Protein AF-A0A094JVG3-F1 (afdb_monomer)

Secondary structure (DSSP, 8-state):
-HHHHHHHHHHHHHHHHHHHHHHHS-HHHHHHHHHHHHHHHHHTT-HHHHHHHHTHHHHTSHHHHHHHHHHHHHHS--HHHHHHHHHHHHHHHHHHHHH-------

pLDDT: mean 82.27, std 8.75, range [42.31, 92.81]

Mean predicted aligned error: 7.74 Å

Foldseek 3Di:
DVLVVLLCCLLVVVVVVLVVVVVPDPNVVSLVVLLVQLLVCLVVPVVVVVCVSNPVSVCVDSSVLSNLVNVCVVVVPCPVNVCVVPVVVVVVVVCCVVVVDDDPPD

Sequence (106 aa):
METYVYVFVIGGTLALIGQLLLRKWSFIRMMTIFVFIGIALESVGVYHSIQSFAHAGIEATLVHVGASCIQAVKTGDFTNVIFFISFPLFVAWMTAIVCRPRGRIE

Solvent-accessible surface area (backbone atoms only — not comparable to full-atom values): 5758 Å² total; per-residue (Å²): 112,70,62,60,54,46,16,49,50,53,25,49,48,53,50,49,53,51,55,57,47,49,76,79,40,59,66,69,60,51,52,51,53,38,23,51,49,14,33,51,37,40,72,74,56,53,38,62,60,53,38,70,66,24,42,71,23,44,63,75,35,59,34,34,60,20,24,45,48,51,50,17,70,74,72,70,54,52,65,69,54,50,47,69,54,51,52,57,51,51,52,49,52,52,47,44,68,74,65,57,71,78,84,78,88,125

Structure (mmCIF, N/CA/C/O backbone):
data_AF-A0A094JVG3-F1
#
_entry.id   AF-A0A094JVG3-F1
#
loop_
_atom_site.group_PDB
_atom_site.id
_atom_site.type_symbol
_atom_site.label_atom_id
_atom_site.label_alt_id
_atom_site.label_comp_id
_atom_site.label_asym_id
_atom_site.label_entity_id
_atom_site.label_seq_id
_atom_site.pdbx_PDB_ins_code
_atom_site.Cartn_x
_atom_site.Cartn_y
_atom_site.Cartn_z
_atom_site.occupancy
_atom_site.B_iso_or_equiv
_atom_site.auth_seq_id
_atom_site.auth_comp_id
_atom_site.auth_asym_id
_atom_site.auth_atom_id
_atom_site.pdbx_PDB_model_num
ATOM 1 N N . MET A 1 1 ? -20.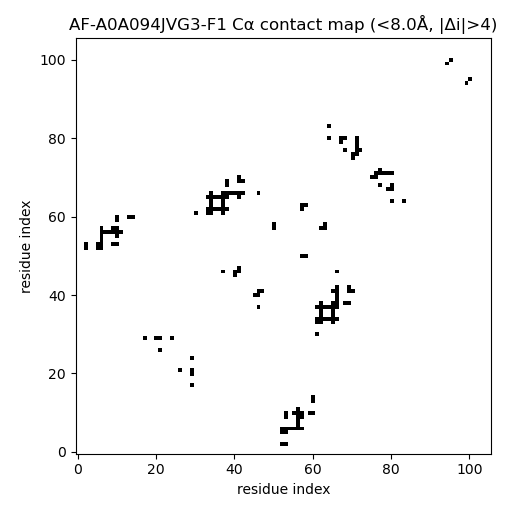269 -17.462 -5.251 1.00 52.00 1 MET A N 1
ATOM 2 C CA . MET A 1 1 ? -19.851 -17.016 -6.601 1.00 52.00 1 MET A CA 1
ATOM 3 C C . MET A 1 1 ? -19.919 -15.498 -6.710 1.00 52.00 1 MET A C 1
ATOM 5 O O . MET A 1 1 ? -18.936 -14.918 -7.144 1.00 52.00 1 MET A O 1
ATOM 9 N N . GLU A 1 2 ? -20.981 -14.863 -6.202 1.00 62.69 2 GLU A N 1
ATOM 10 C CA . GLU A 1 2 ? -21.139 -13.397 -6.087 1.00 62.69 2 GLU A CA 1
ATOM 11 C C . GLU A 1 2 ? -19.873 -12.651 -5.620 1.00 62.69 2 GLU A C 1
ATOM 13 O O . GLU A 1 2 ? -19.415 -11.719 -6.276 1.00 62.69 2 GLU A O 1
ATOM 18 N N . THR A 1 3 ? -19.242 -13.102 -4.530 1.00 70.50 3 THR A N 1
ATOM 19 C CA . THR A 1 3 ? -18.064 -12.440 -3.947 1.00 70.50 3 THR A CA 1
ATOM 20 C C . THR A 1 3 ? -16.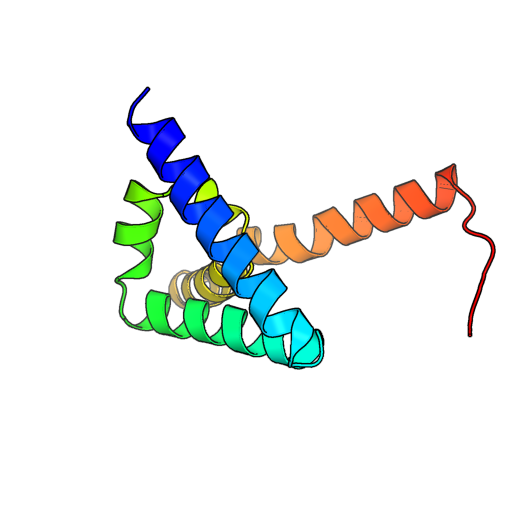882 -12.389 -4.916 1.00 70.50 3 THR A C 1
ATOM 22 O O . THR A 1 3 ? -16.237 -11.358 -5.033 1.00 70.50 3 THR A O 1
ATOM 25 N N . TYR A 1 4 ? -16.627 -13.455 -5.682 1.00 76.31 4 TYR A N 1
ATOM 26 C CA . TYR A 1 4 ? -15.530 -13.484 -6.659 1.00 76.31 4 TYR A CA 1
ATOM 27 C C . TYR A 1 4 ? -15.739 -12.494 -7.804 1.00 76.31 4 TYR A C 1
ATOM 29 O O . TYR A 1 4 ? -14.779 -11.880 -8.267 1.00 76.31 4 TYR A O 1
ATOM 37 N N . VAL A 1 5 ? -16.988 -12.316 -8.241 1.00 80.69 5 VAL A N 1
ATOM 38 C CA . VAL A 1 5 ? -17.328 -11.348 -9.289 1.00 80.69 5 VAL A CA 1
ATOM 39 C C . VAL A 1 5 ? -17.076 -9.930 -8.784 1.00 80.69 5 VAL A C 1
ATOM 41 O O . VAL A 1 5 ? -16.433 -9.148 -9.478 1.00 80.69 5 VAL A O 1
ATOM 44 N N . TYR A 1 6 ? -17.483 -9.616 -7.552 1.00 77.56 6 TYR A N 1
ATOM 45 C CA . TYR A 1 6 ? -17.200 -8.316 -6.937 1.00 77.56 6 TYR A CA 1
ATOM 46 C C . TYR A 1 6 ? -15.701 -8.054 -6.765 1.00 77.56 6 TYR A C 1
ATOM 48 O O . TYR A 1 6 ? -15.227 -6.979 -7.133 1.00 77.56 6 TYR A O 1
ATOM 56 N N . VAL A 1 7 ? -14.942 -9.040 -6.281 1.00 82.81 7 VAL A N 1
ATOM 57 C CA . VAL A 1 7 ? -13.478 -8.953 -6.158 1.00 82.81 7 VAL A CA 1
ATOM 58 C C . VAL A 1 7 ? -12.832 -8.649 -7.515 1.00 82.81 7 VAL A C 1
ATOM 60 O O . VAL A 1 7 ? -12.009 -7.736 -7.624 1.00 82.81 7 VAL A O 1
ATOM 63 N N . PHE A 1 8 ? -13.239 -9.369 -8.564 1.00 83.19 8 PHE A N 1
ATOM 64 C CA . PHE A 1 8 ? -12.716 -9.183 -9.917 1.00 83.19 8 PHE A CA 1
ATOM 65 C C . PHE A 1 8 ? -13.094 -7.820 -10.508 1.00 83.19 8 PHE A C 1
ATOM 67 O O . PHE A 1 8 ? -12.243 -7.142 -11.079 1.00 83.19 8 PHE A O 1
ATOM 74 N N . V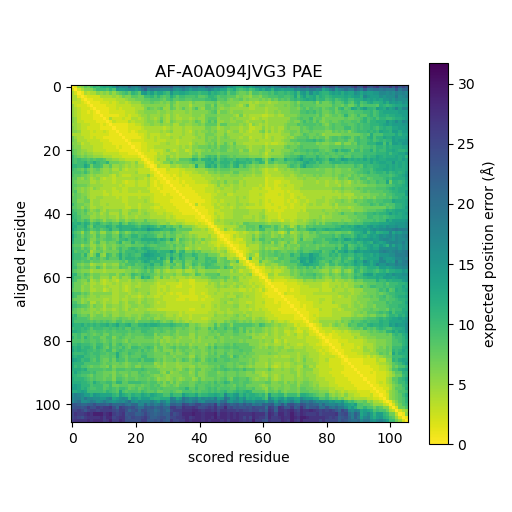AL A 1 9 ? -14.348 -7.389 -10.350 1.00 85.62 9 VAL A N 1
ATOM 75 C CA . VAL A 1 9 ? -14.833 -6.112 -10.890 1.00 85.62 9 VAL A CA 1
ATOM 76 C C . VAL A 1 9 ? -14.175 -4.933 -10.183 1.00 85.62 9 VAL A C 1
ATOM 78 O O . VAL A 1 9 ? -13.734 -4.005 -10.857 1.00 85.62 9 VAL A O 1
ATOM 81 N N . ILE A 1 10 ? -14.057 -4.956 -8.853 1.00 83.06 10 ILE A N 1
ATOM 82 C CA . ILE A 1 10 ? -13.445 -3.857 -8.092 1.00 83.06 10 ILE A CA 1
ATOM 83 C C . ILE A 1 10 ? -11.949 -3.766 -8.407 1.00 83.06 10 ILE A C 1
ATOM 85 O O . ILE A 1 10 ? -11.470 -2.687 -8.763 1.00 83.06 10 ILE A O 1
ATOM 89 N N . GLY A 1 11 ? -11.226 -4.891 -8.357 1.00 82.06 11 GLY A N 1
ATOM 90 C CA . GLY A 1 11 ? -9.801 -4.928 -8.692 1.00 82.06 11 GLY A CA 1
ATOM 91 C C . GLY A 1 11 ? -9.533 -4.546 -10.151 1.00 82.06 11 GLY A C 1
ATOM 92 O O . GLY A 1 11 ? -8.684 -3.700 -10.432 1.00 82.06 11 GLY A O 1
ATOM 93 N N . GLY A 1 12 ? -10.311 -5.098 -11.086 1.00 84.81 12 GLY A N 1
ATOM 94 C CA . GLY A 1 12 ? -10.215 -4.799 -12.515 1.00 84.81 12 GLY A CA 1
ATOM 95 C C . GLY A 1 12 ? -10.545 -3.343 -12.843 1.00 84.81 12 GLY A C 1
ATOM 96 O O . GLY A 1 12 ? -9.841 -2.715 -13.630 1.00 84.81 12 GLY A O 1
ATOM 97 N N . THR A 1 13 ? -11.553 -2.761 -12.189 1.00 85.69 13 THR A N 1
ATOM 98 C CA . THR A 1 13 ? -11.901 -1.342 -12.361 1.00 85.69 13 THR A CA 1
ATOM 99 C C . THR A 1 13 ? -10.795 -0.439 -11.820 1.00 85.69 13 THR A C 1
ATOM 101 O O . THR A 1 13 ? -10.403 0.506 -12.504 1.00 85.69 13 THR A O 1
ATOM 104 N N . LEU A 1 14 ? -10.225 -0.744 -10.646 1.00 83.88 14 LEU A N 1
ATOM 105 C CA . LEU A 1 14 ? -9.072 -0.004 -10.118 1.00 83.88 14 LEU A CA 1
ATOM 106 C C . LEU A 1 14 ? -7.862 -0.088 -11.058 1.00 83.88 14 LEU A C 1
ATOM 108 O O . LEU A 1 14 ? -7.199 0.923 -11.299 1.00 83.88 14 LEU A O 1
ATOM 112 N N . ALA A 1 15 ? -7.596 -1.269 -11.619 1.00 84.62 15 ALA A N 1
ATOM 113 C CA . ALA A 1 15 ? -6.520 -1.470 -12.582 1.00 84.62 15 ALA A CA 1
ATOM 114 C C . ALA A 1 15 ? -6.752 -0.667 -13.874 1.00 84.62 15 ALA A C 1
ATOM 116 O O . ALA A 1 15 ? -5.831 -0.000 -14.351 1.00 84.62 15 ALA A O 1
ATOM 117 N N . LEU A 1 16 ? -7.982 -0.656 -14.399 1.00 88.31 16 LEU A N 1
ATOM 118 C CA . LEU A 1 16 ? -8.359 0.148 -15.566 1.00 88.31 16 LEU A CA 1
ATOM 119 C C . LEU A 1 16 ? -8.206 1.648 -15.300 1.00 88.31 16 LEU A C 1
ATOM 121 O O . LEU A 1 16 ? -7.645 2.356 -16.135 1.00 88.31 16 LEU A O 1
ATOM 125 N N . ILE A 1 17 ? -8.638 2.134 -14.132 1.00 86.50 17 ILE A N 1
ATOM 126 C CA . ILE A 1 17 ? -8.435 3.531 -13.719 1.00 86.50 17 ILE A CA 1
ATOM 127 C C . ILE A 1 17 ? -6.937 3.849 -13.685 1.00 86.50 17 ILE A C 1
ATOM 129 O O . ILE A 1 17 ? -6.506 4.862 -14.237 1.00 86.50 17 ILE A O 1
ATOM 133 N N . GLY A 1 18 ? -6.127 2.964 -13.100 1.00 83.62 18 GLY A N 1
ATOM 134 C CA . GLY A 1 18 ? -4.678 3.123 -13.047 1.00 83.62 18 GLY A CA 1
ATOM 135 C C . GLY A 1 18 ? -4.035 3.211 -14.432 1.00 83.62 18 GLY A C 1
ATOM 136 O O . GLY A 1 18 ? -3.248 4.124 -14.685 1.00 83.62 18 GLY A O 1
ATOM 137 N N . GLN A 1 19 ? -4.423 2.324 -15.351 1.00 86.88 19 GLN A N 1
ATOM 138 C CA . GLN A 1 19 ? -3.974 2.347 -16.747 1.00 86.88 19 GLN A CA 1
ATOM 139 C C . GLN A 1 19 ? -4.410 3.625 -17.479 1.00 86.88 19 GLN A C 1
ATOM 141 O O . GLN A 1 19 ? -3.637 4.192 -18.255 1.00 86.88 19 GLN A O 1
ATOM 146 N N . LEU A 1 20 ? -5.622 4.120 -17.210 1.00 88.38 20 LEU A N 1
ATOM 147 C CA . LEU A 1 20 ? -6.128 5.359 -17.798 1.00 88.38 20 LEU A CA 1
ATOM 148 C C . LEU A 1 20 ? -5.339 6.582 -17.307 1.00 88.38 20 LEU A C 1
ATOM 150 O O . LEU A 1 20 ? -4.994 7.456 -18.104 1.00 88.38 20 LEU A O 1
ATOM 154 N N . LEU A 1 21 ? -5.006 6.631 -16.012 1.00 83.50 21 LEU A N 1
ATOM 155 C CA . LEU A 1 21 ? -4.171 7.690 -15.437 1.00 83.50 21 LEU A CA 1
ATOM 156 C C . LEU A 1 21 ? -2.751 7.657 -16.011 1.00 83.50 21 LEU A C 1
ATOM 158 O O . LEU A 1 21 ? -2.200 8.708 -16.339 1.00 83.50 21 LEU A O 1
ATOM 162 N N . LEU A 1 22 ? -2.196 6.461 -16.201 1.00 86.44 22 LEU A N 1
ATOM 163 C CA . LEU A 1 22 ? -0.889 6.232 -16.821 1.00 86.44 22 LEU A CA 1
ATOM 164 C C . LEU A 1 22 ? -0.784 6.778 -18.249 1.00 86.44 22 LEU A C 1
ATOM 166 O O . LEU A 1 22 ? 0.288 7.200 -18.668 1.00 86.44 22 LEU A O 1
ATOM 170 N N . ARG A 1 23 ? -1.892 6.835 -18.995 1.00 85.69 23 ARG A N 1
ATOM 171 C CA . ARG A 1 23 ? -1.901 7.443 -20.335 1.00 85.69 23 ARG A CA 1
ATOM 172 C C . ARG A 1 23 ? -1.638 8.952 -20.304 1.00 85.69 23 ARG A C 1
ATOM 174 O O . ARG A 1 23 ? -1.164 9.504 -21.292 1.00 85.69 23 ARG A O 1
ATOM 181 N N . LYS A 1 24 ? -1.976 9.628 -19.204 1.00 84.56 24 LYS A N 1
ATOM 182 C CA . LYS A 1 24 ? -1.909 11.093 -19.087 1.00 84.56 24 LYS A CA 1
ATOM 183 C C . LYS A 1 24 ? -0.798 11.575 -18.145 1.00 84.56 24 LYS A C 1
ATOM 185 O O . LYS A 1 24 ? -0.364 12.717 -18.265 1.00 84.56 24 LYS A O 1
ATOM 190 N N . TRP A 1 25 ? -0.336 10.734 -17.221 1.00 85.88 25 TRP A N 1
ATOM 191 C CA . TRP A 1 25 ? 0.622 11.090 -16.171 1.00 85.88 25 TRP A CA 1
ATOM 192 C C . TRP A 1 25 ? 1.820 10.138 -16.160 1.00 85.88 25 TRP A C 1
ATOM 194 O O . TRP A 1 25 ? 1.705 8.973 -16.524 1.00 85.88 25 TRP A O 1
ATOM 204 N N . SER A 1 26 ? 2.968 10.620 -15.674 1.00 88.06 26 SER A N 1
ATOM 205 C CA . SER A 1 26 ? 4.130 9.760 -15.411 1.00 88.06 26 SER A CA 1
ATOM 206 C C . SER A 1 26 ? 3.804 8.696 -14.356 1.00 88.06 26 SER A C 1
ATOM 208 O O . SER A 1 26 ? 3.083 8.975 -13.392 1.00 88.06 26 SER A O 1
ATOM 210 N N . PHE A 1 27 ? 4.384 7.502 -14.515 1.00 84.69 27 PHE A N 1
ATOM 211 C CA . PHE A 1 27 ? 4.199 6.352 -13.626 1.00 84.69 27 PHE A CA 1
ATOM 212 C C . PHE A 1 27 ? 4.424 6.702 -12.150 1.00 84.69 27 PHE A C 1
ATOM 214 O O . PHE A 1 27 ? 3.592 6.369 -11.310 1.00 84.69 27 PHE A O 1
ATOM 221 N N . ILE A 1 28 ? 5.475 7.473 -11.844 1.00 88.06 28 ILE A N 1
ATOM 222 C CA . ILE A 1 28 ? 5.770 7.924 -10.475 1.00 88.06 28 ILE A CA 1
ATOM 223 C C . ILE A 1 28 ? 4.595 8.702 -9.875 1.00 88.06 28 ILE A C 1
ATOM 225 O O . ILE A 1 28 ? 4.192 8.435 -8.747 1.00 88.06 28 ILE A O 1
ATOM 229 N N . ARG A 1 29 ? 3.998 9.632 -10.631 1.00 86.19 29 ARG A N 1
ATOM 230 C CA . ARG A 1 29 ? 2.895 10.462 -10.121 1.00 86.19 29 ARG A CA 1
ATOM 231 C C . ARG A 1 29 ? 1.638 9.634 -9.867 1.00 86.19 29 ARG A C 1
ATOM 233 O O . ARG A 1 29 ? 0.969 9.850 -8.862 1.00 86.19 29 ARG A O 1
ATOM 240 N N . MET A 1 30 ? 1.337 8.686 -10.756 1.00 89.56 30 MET A N 1
ATOM 241 C CA . MET A 1 30 ? 0.216 7.762 -10.580 1.00 89.56 30 MET A CA 1
ATOM 242 C C . MET A 1 30 ? 0.410 6.917 -9.316 1.00 89.56 30 MET A C 1
ATOM 244 O O . MET A 1 30 ? -0.484 6.897 -8.470 1.00 89.56 30 MET A O 1
ATOM 248 N N . MET A 1 31 ? 1.588 6.302 -9.140 1.00 88.25 31 MET A N 1
ATOM 249 C CA . MET A 1 31 ? 1.874 5.491 -7.954 1.00 88.25 31 MET A CA 1
ATOM 250 C C . MET A 1 31 ? 1.722 6.301 -6.669 1.00 88.25 31 MET A C 1
ATOM 252 O O . MET A 1 31 ? 1.053 5.851 -5.742 1.00 88.25 31 MET A O 1
ATOM 256 N N . THR A 1 32 ? 2.291 7.510 -6.622 1.00 89.19 32 THR A N 1
ATOM 257 C CA . THR A 1 32 ? 2.201 8.373 -5.439 1.00 89.19 32 THR A CA 1
ATOM 258 C C . THR A 1 32 ? 0.751 8.699 -5.097 1.00 89.19 32 THR A C 1
ATOM 260 O O . THR A 1 32 ? 0.362 8.536 -3.946 1.00 89.19 32 THR A O 1
ATOM 263 N N . ILE A 1 33 ? -0.074 9.095 -6.072 1.00 88.56 33 ILE A N 1
ATOM 264 C CA . ILE A 1 33 ? -1.489 9.413 -5.825 1.00 88.56 33 ILE A CA 1
ATOM 265 C C . ILE A 1 33 ? -2.241 8.187 -5.291 1.00 88.56 33 ILE A C 1
ATOM 267 O O . ILE A 1 33 ? -2.975 8.307 -4.314 1.00 88.56 33 ILE A O 1
ATOM 271 N N . PHE A 1 34 ? -2.032 7.006 -5.878 1.00 86.81 34 PHE A N 1
ATOM 272 C CA . PHE A 1 34 ? -2.685 5.773 -5.423 1.00 86.81 34 PHE A CA 1
ATOM 273 C C . PHE A 1 34 ? -2.285 5.379 -3.995 1.00 86.81 34 PHE A C 1
ATOM 275 O O . PHE A 1 34 ? -3.143 4.989 -3.203 1.00 86.81 34 PHE A O 1
ATOM 282 N N . VAL A 1 35 ? -1.008 5.535 -3.644 1.00 88.44 35 VAL A N 1
ATOM 283 C CA . VAL A 1 35 ? -0.519 5.294 -2.280 1.00 88.44 35 VAL A CA 1
ATOM 284 C C . VAL A 1 35 ? -1.095 6.322 -1.303 1.00 88.44 35 VAL A C 1
ATOM 286 O O . VAL A 1 35 ? -1.562 5.945 -0.231 1.00 88.44 35 VAL A O 1
ATOM 289 N N . PHE A 1 36 ? -1.142 7.605 -1.679 1.00 90.00 36 PHE A N 1
ATOM 290 C CA . PHE A 1 36 ? -1.748 8.662 -0.858 1.00 90.00 36 PHE A CA 1
ATOM 291 C C . PHE A 1 36 ? -3.241 8.436 -0.614 1.00 90.00 36 PHE A C 1
ATOM 293 O O . PHE A 1 36 ? -3.717 8.658 0.497 1.00 90.00 36 PHE A O 1
ATOM 300 N N . ILE A 1 37 ? -3.974 7.962 -1.623 1.00 87.62 37 ILE A N 1
ATOM 301 C CA . ILE A 1 37 ? -5.379 7.570 -1.481 1.00 87.62 37 ILE A CA 1
ATOM 302 C C . ILE A 1 37 ? -5.499 6.441 -0.451 1.00 87.62 37 ILE A C 1
ATOM 304 O O . ILE A 1 37 ? -6.310 6.548 0.463 1.00 87.62 37 ILE A O 1
ATOM 308 N N . GLY A 1 38 ? -4.654 5.408 -0.528 1.00 85.50 38 GLY A N 1
ATOM 309 C CA . GLY A 1 38 ? -4.628 4.321 0.460 1.00 85.50 38 GLY A CA 1
ATOM 310 C C . GLY A 1 38 ? -4.358 4.797 1.887 1.00 85.50 38 GLY A C 1
ATOM 311 O O . GLY A 1 38 ? -5.079 4.429 2.813 1.00 85.50 38 GLY A O 1
ATOM 312 N N . ILE A 1 39 ? -3.382 5.692 2.046 1.00 88.31 39 ILE A N 1
ATOM 313 C CA . ILE A 1 39 ? -3.063 6.338 3.325 1.00 88.31 39 ILE A CA 1
ATOM 314 C C . ILE A 1 39 ? -4.273 7.110 3.867 1.00 88.31 39 ILE A C 1
ATOM 316 O O . ILE A 1 39 ? -4.615 6.979 5.041 1.00 88.31 39 ILE A O 1
ATOM 320 N N . ALA A 1 40 ? -4.939 7.902 3.024 1.00 88.06 40 ALA A N 1
ATOM 321 C CA . ALA A 1 40 ? -6.098 8.690 3.428 1.00 88.06 40 ALA A CA 1
ATOM 322 C C . ALA A 1 40 ? -7.282 7.796 3.829 1.00 88.06 40 ALA A C 1
ATOM 324 O O . ALA A 1 40 ? -7.873 8.007 4.887 1.00 88.06 40 ALA A O 1
ATOM 325 N N . LEU A 1 41 ? -7.596 6.770 3.031 1.00 85.44 41 LEU A N 1
ATOM 326 C CA . LEU A 1 41 ? -8.694 5.839 3.308 1.00 85.44 41 LEU A CA 1
ATOM 327 C C . LEU A 1 41 ? -8.482 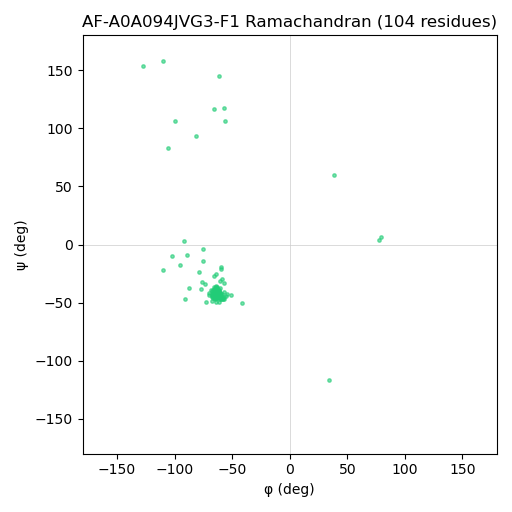5.072 4.619 1.00 85.44 41 LEU A C 1
ATOM 329 O O . LEU A 1 41 ? -9.439 4.864 5.369 1.00 85.44 41 LEU A O 1
ATOM 333 N N . GLU A 1 42 ? -7.242 4.674 4.907 1.00 86.56 42 GLU A N 1
ATOM 334 C CA . GLU A 1 42 ? -6.906 3.984 6.153 1.00 86.56 42 GLU A CA 1
ATOM 335 C C . GLU A 1 42 ? -6.837 4.930 7.356 1.00 86.56 42 GLU A C 1
ATOM 337 O O . GLU A 1 42 ? -7.170 4.564 8.487 1.00 86.56 42 GLU A O 1
ATOM 342 N N . SER A 1 43 ? -6.434 6.181 7.133 1.00 83.62 43 SER A N 1
ATOM 343 C CA . SER A 1 43 ? -6.459 7.213 8.168 1.00 83.62 43 SER A CA 1
ATOM 344 C C . SER A 1 43 ? -7.888 7.453 8.668 1.00 83.62 43 SER A C 1
ATOM 346 O O . SER A 1 43 ? -8.114 7.468 9.877 1.00 83.62 43 SER A O 1
ATOM 348 N N . VAL A 1 44 ? -8.864 7.512 7.751 1.00 86.50 44 VAL A N 1
ATOM 349 C CA . VAL A 1 44 ? -10.299 7.651 8.075 1.00 86.50 44 VAL A CA 1
ATOM 350 C C . VAL A 1 44 ? -10.914 6.333 8.594 1.00 86.50 44 VAL A C 1
ATOM 352 O O . VAL A 1 44 ? -11.996 6.345 9.171 1.00 86.50 44 VAL A O 1
ATOM 355 N N . GLY A 1 45 ? -10.238 5.188 8.435 1.00 80.56 45 GLY A N 1
ATOM 356 C CA . GLY A 1 45 ? -10.695 3.874 8.920 1.00 80.56 45 GLY A CA 1
ATOM 357 C C . GLY A 1 45 ? -11.758 3.196 8.045 1.00 80.56 45 GLY A C 1
ATOM 358 O O . GLY A 1 45 ? -12.282 2.143 8.401 1.00 80.56 45 GLY A O 1
ATOM 359 N N . VAL A 1 46 ? -12.072 3.769 6.880 1.00 80.12 46 VAL A N 1
ATOM 360 C CA . VAL A 1 46 ? -13.056 3.210 5.932 1.00 80.12 46 VAL A CA 1
ATOM 361 C C . VAL A 1 46 ? -12.448 2.059 5.128 1.00 80.12 46 VAL A C 1
ATOM 363 O O . VAL A 1 46 ? -13.164 1.174 4.660 1.00 80.12 46 VAL A O 1
ATOM 366 N N . TYR A 1 47 ? -11.119 2.038 5.009 1.00 78.62 47 TYR A N 1
ATOM 367 C CA . TYR A 1 47 ? -10.390 1.041 4.236 1.00 78.62 47 TYR A CA 1
ATOM 368 C C . TYR A 1 47 ? -10.730 -0.400 4.641 1.00 78.62 47 TYR A C 1
ATOM 370 O O . TYR A 1 47 ? -10.999 -1.215 3.766 1.00 78.62 47 TYR A O 1
ATOM 378 N N . HIS A 1 48 ? -10.835 -0.700 5.939 1.00 76.06 48 HIS A N 1
ATOM 379 C CA . HIS A 1 48 ? -11.118 -2.058 6.413 1.00 76.06 48 HIS A CA 1
ATOM 380 C C . HIS A 1 48 ? -12.503 -2.583 5.984 1.00 76.06 48 HIS A C 1
ATOM 382 O O . HIS A 1 48 ? -12.644 -3.750 5.617 1.00 76.06 48 HIS A O 1
ATOM 388 N N . SER A 1 49 ? -13.524 -1.715 5.945 1.00 74.12 49 SER A N 1
ATOM 389 C CA . SER A 1 49 ? -14.841 -2.093 5.409 1.00 74.12 49 SER A CA 1
ATOM 390 C C . SER A 1 49 ? -14.757 -2.405 3.920 1.00 74.12 49 SER A C 1
ATOM 392 O O . SER A 1 49 ? -15.249 -3.439 3.478 1.00 74.12 49 SER A O 1
ATOM 394 N N . ILE A 1 50 ? -14.084 -1.554 3.144 1.00 73.88 50 ILE A N 1
ATOM 395 C CA . ILE A 1 50 ? -13.946 -1.751 1.696 1.00 73.88 50 ILE A CA 1
ATOM 396 C C . ILE A 1 50 ? -13.101 -3.007 1.404 1.00 73.88 50 ILE A C 1
ATOM 398 O O . ILE A 1 50 ? -13.435 -3.781 0.507 1.00 73.88 50 ILE A O 1
ATOM 402 N N . GLN A 1 51 ? -12.059 -3.260 2.200 1.00 77.06 51 GLN A N 1
ATOM 403 C CA . GLN A 1 51 ? -11.231 -4.463 2.117 1.00 77.06 51 GLN A CA 1
ATOM 404 C C . GLN A 1 51 ? -12.046 -5.728 2.400 1.00 77.06 51 GLN A C 1
ATOM 406 O O . GLN A 1 51 ? -11.884 -6.710 1.690 1.00 77.06 51 GLN A O 1
ATOM 411 N N . SER A 1 52 ? -12.971 -5.719 3.360 1.00 73.94 52 SER A N 1
ATOM 412 C CA . SER A 1 52 ? -13.831 -6.882 3.625 1.00 73.94 52 SER A CA 1
ATOM 413 C C . SER A 1 52 ? -14.739 -7.229 2.430 1.00 73.94 52 SER A C 1
ATOM 415 O O . SER A 1 52 ? -14.915 -8.402 2.092 1.00 73.94 52 SER A O 1
ATOM 417 N N . PHE A 1 53 ? -15.243 -6.220 1.710 1.00 73.88 53 PHE A N 1
ATOM 418 C CA . PHE A 1 53 ? -16.072 -6.431 0.514 1.00 73.88 53 PHE A CA 1
ATOM 419 C C . PHE A 1 53 ? -15.272 -6.833 -0.730 1.00 73.88 53 PHE A C 1
ATOM 421 O O . PHE A 1 53 ? -15.733 -7.659 -1.518 1.00 73.88 53 PHE A O 1
ATOM 428 N N . ALA A 1 54 ? -14.090 -6.251 -0.926 1.00 72.25 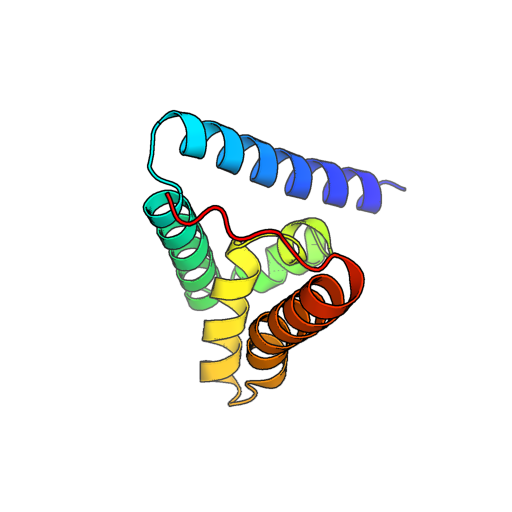54 ALA A N 1
ATOM 429 C CA . ALA A 1 54 ? -13.301 -6.432 -2.143 1.00 72.25 54 ALA A CA 1
ATOM 430 C C . ALA A 1 54 ? -12.130 -7.414 -1.996 1.00 72.25 54 ALA A C 1
ATOM 432 O O . ALA A 1 54 ? -11.520 -7.755 -3.009 1.00 72.25 54 ALA A O 1
ATOM 433 N N . HIS A 1 55 ? -11.817 -7.850 -0.771 1.00 75.81 55 HIS A N 1
ATOM 434 C CA . HIS A 1 55 ? -10.756 -8.792 -0.394 1.00 75.81 55 HIS A CA 1
ATOM 435 C C . HIS A 1 55 ? -9.516 -8.650 -1.302 1.00 75.81 55 HIS A C 1
ATOM 437 O O . HIS A 1 55 ? -8.930 -7.567 -1.402 1.00 75.81 55 HIS A O 1
ATOM 443 N N . ALA A 1 56 ? -9.187 -9.703 -2.054 1.00 72.94 56 ALA A N 1
ATOM 444 C CA . ALA A 1 56 ? -8.007 -9.802 -2.903 1.00 72.94 56 ALA A CA 1
ATOM 445 C C . ALA A 1 56 ? -7.929 -8.734 -4.012 1.00 72.94 56 ALA A C 1
ATOM 447 O O . ALA A 1 56 ? -6.856 -8.472 -4.549 1.00 72.94 56 ALA A O 1
ATOM 448 N N . GLY A 1 57 ? -9.050 -8.104 -4.370 1.00 71.25 57 GLY A N 1
ATOM 449 C CA . GLY A 1 57 ? -9.131 -7.108 -5.435 1.00 71.25 5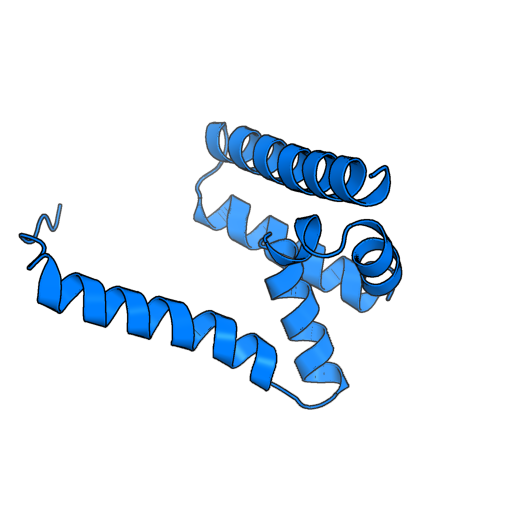7 GLY A CA 1
ATOM 450 C C . GLY A 1 57 ? -8.509 -5.773 -5.036 1.00 71.25 57 GLY A C 1
ATOM 451 O O . GLY A 1 57 ? -7.906 -5.108 -5.874 1.00 71.25 57 GLY A O 1
ATOM 452 N N . ILE A 1 58 ? -8.608 -5.398 -3.757 1.00 75.12 58 ILE A N 1
ATOM 453 C CA . ILE A 1 58 ? -7.934 -4.204 -3.227 1.00 75.12 58 ILE A CA 1
ATOM 454 C C . ILE A 1 58 ? -6.525 -4.551 -2.764 1.00 75.12 58 ILE A C 1
ATOM 456 O O . ILE A 1 58 ? -5.609 -3.769 -3.012 1.00 75.12 58 ILE A O 1
ATOM 460 N N . GLU A 1 59 ? -6.323 -5.733 -2.180 1.00 78.56 59 GLU A N 1
ATOM 461 C CA . GLU A 1 59 ? -5.004 -6.187 -1.714 1.00 78.56 59 GLU A CA 1
ATOM 462 C C . GLU A 1 59 ? -3.966 -6.276 -2.837 1.00 78.56 59 GLU A C 1
ATOM 464 O O . GLU A 1 59 ? -2.794 -5.978 -2.624 1.00 78.56 59 GLU A O 1
ATOM 469 N N . ALA A 1 60 ? -4.399 -6.586 -4.061 1.00 73.38 60 ALA A N 1
ATOM 470 C CA . ALA A 1 60 ? -3.535 -6.608 -5.238 1.00 73.38 60 ALA A CA 1
ATOM 471 C C . ALA A 1 60 ? -3.166 -5.211 -5.790 1.00 73.38 60 ALA A C 1
ATOM 473 O O . ALA A 1 60 ? -2.406 -5.119 -6.757 1.00 73.38 60 ALA A O 1
ATOM 474 N N . THR A 1 61 ? -3.697 -4.116 -5.231 1.00 81.06 61 THR A N 1
ATOM 475 C CA . THR A 1 61 ? -3.503 -2.752 -5.760 1.00 81.06 61 THR A CA 1
ATOM 476 C C . THR A 1 61 ? -2.624 -1.874 -4.869 1.00 81.06 61 THR A C 1
ATOM 478 O O . THR A 1 61 ? -2.519 -2.072 -3.664 1.00 81.06 61 THR A O 1
ATOM 481 N N . LEU A 1 62 ? -2.024 -0.828 -5.454 1.00 83.69 62 LEU A N 1
ATOM 482 C CA . LEU A 1 62 ? -1.140 0.121 -4.750 1.00 83.69 62 LEU A CA 1
ATOM 483 C C . LEU A 1 62 ? -1.812 0.863 -3.581 1.00 83.69 62 LEU A C 1
ATOM 485 O O . LEU A 1 62 ? -1.121 1.348 -2.687 1.00 83.69 62 LEU A O 1
ATOM 489 N N . VAL A 1 63 ? -3.146 0.932 -3.570 1.00 86.25 63 VAL A N 1
ATOM 490 C CA . VAL A 1 63 ? -3.926 1.480 -2.449 1.00 86.25 63 VAL A CA 1
ATOM 491 C C . VAL A 1 63 ? -3.670 0.672 -1.175 1.00 86.25 63 VAL A C 1
ATOM 493 O O . VAL A 1 63 ? -3.530 1.255 -0.101 1.00 86.25 63 VAL A O 1
ATOM 496 N N . HIS A 1 64 ? -3.530 -0.651 -1.293 1.00 85.12 64 HIS A N 1
ATOM 497 C CA . HIS A 1 64 ? -3.259 -1.517 -0.153 1.00 85.12 64 HIS A CA 1
ATOM 498 C C . HIS A 1 64 ? -1.904 -1.234 0.481 1.00 85.12 64 HIS A C 1
ATOM 500 O O . HIS A 1 64 ? -1.829 -1.113 1.696 1.00 85.12 64 HIS A O 1
ATOM 506 N N . VAL A 1 65 ? -0.857 -1.010 -0.318 1.00 87.56 65 VAL A N 1
ATOM 507 C CA . VAL A 1 65 ? 0.475 -0.649 0.200 1.00 87.56 65 VAL A CA 1
ATOM 508 C C . VAL A 1 65 ? 0.414 0.623 1.060 1.00 87.56 65 VAL A C 1
ATOM 510 O O . VAL A 1 65 ? 1.035 0.688 2.122 1.00 87.56 65 VAL A O 1
ATOM 513 N N . GLY A 1 66 ? -0.366 1.624 0.637 1.00 85.50 66 GLY A N 1
ATOM 514 C CA . GLY A 1 66 ? -0.578 2.852 1.411 1.00 85.50 66 GLY A CA 1
ATOM 515 C C . GLY A 1 66 ? -1.331 2.619 2.724 1.00 85.50 66 GLY A C 1
ATOM 516 O O . GLY A 1 66 ? -0.938 3.149 3.763 1.00 85.50 66 GLY A O 1
ATOM 517 N N . ALA A 1 67 ? -2.376 1.791 2.694 1.00 86.25 67 ALA A N 1
ATOM 518 C CA . ALA A 1 67 ? -3.141 1.435 3.884 1.00 86.25 67 ALA A CA 1
ATOM 519 C C . ALA A 1 67 ? -2.312 0.610 4.886 1.00 86.25 67 ALA A C 1
ATOM 521 O O . ALA A 1 67 ? -2.230 0.962 6.063 1.00 86.25 67 ALA A O 1
ATOM 522 N N . SER A 1 68 ? -1.586 -0.410 4.416 1.00 86.06 68 SER A N 1
ATOM 523 C CA . SER A 1 68 ? -0.689 -1.223 5.246 1.00 86.06 68 SER A CA 1
ATOM 524 C C . SER A 1 68 ? 0.377 -0.384 5.952 1.00 86.06 68 SER A C 1
ATOM 526 O O . SER A 1 68 ? 0.752 -0.704 7.075 1.00 86.06 68 SER A O 1
ATOM 528 N N . CYS A 1 69 ? 0.843 0.707 5.336 1.00 86.62 69 CYS A N 1
ATOM 529 C CA . CYS A 1 69 ? 1.782 1.634 5.968 1.00 86.62 69 CYS A CA 1
ATOM 530 C C . CYS A 1 69 ? 1.168 2.318 7.201 1.00 86.62 69 CYS A C 1
ATOM 532 O O . CYS A 1 69 ? 1.777 2.344 8.270 1.00 86.62 69 CYS A O 1
ATOM 534 N N . ILE A 1 70 ? -0.067 2.813 7.092 1.00 89.38 70 ILE A N 1
ATOM 535 C CA . ILE A 1 70 ? -0.764 3.442 8.221 1.00 89.38 70 ILE A CA 1
ATOM 536 C C . ILE A 1 70 ? -1.117 2.421 9.302 1.00 89.38 70 ILE A C 1
ATOM 538 O O . ILE A 1 70 ? -0.964 2.726 10.485 1.00 89.38 70 ILE A O 1
ATOM 542 N N . GLN A 1 71 ? -1.539 1.210 8.930 1.00 86.56 71 GLN A N 1
ATOM 543 C CA . GLN A 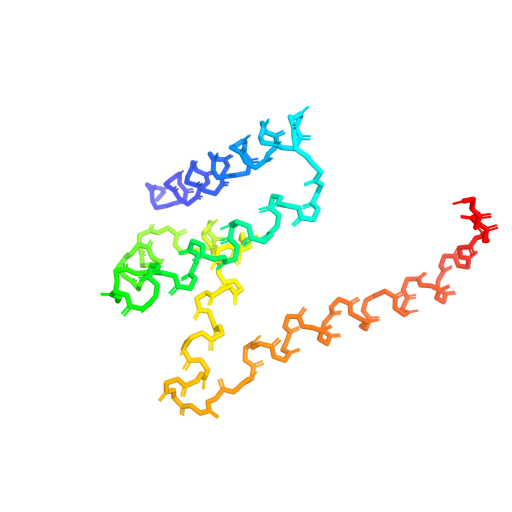1 71 ? -1.744 0.135 9.905 1.00 86.56 71 GLN A CA 1
ATOM 544 C C . GLN A 1 71 ? -0.451 -0.215 10.643 1.00 86.56 71 GLN A C 1
ATOM 546 O O . GLN A 1 71 ? -0.474 -0.347 11.863 1.00 86.56 71 GLN A O 1
ATOM 551 N N . ALA A 1 72 ? 0.678 -0.302 9.937 1.00 86.69 72 ALA A N 1
ATOM 552 C CA . ALA A 1 72 ? 1.970 -0.591 10.549 1.00 86.69 72 ALA A CA 1
ATOM 553 C C . ALA A 1 72 ? 2.381 0.488 11.558 1.00 86.69 72 ALA A C 1
ATOM 555 O O . ALA A 1 72 ? 2.854 0.168 12.644 1.00 86.69 72 ALA A O 1
ATOM 556 N N . VAL A 1 73 ? 2.125 1.764 11.253 1.00 87.69 73 VAL A N 1
ATOM 557 C CA . VAL A 1 73 ? 2.362 2.869 12.197 1.00 87.69 73 VAL A CA 1
ATOM 558 C C . VAL A 1 73 ? 1.421 2.800 13.408 1.00 87.69 73 VAL A C 1
ATOM 560 O O . VAL A 1 73 ? 1.854 3.073 14.524 1.00 87.69 73 VAL A O 1
ATOM 563 N N . LYS A 1 74 ? 0.149 2.427 13.212 1.00 86.69 74 LYS A N 1
ATOM 564 C CA . LYS A 1 74 ? -0.852 2.324 14.292 1.00 86.69 74 LYS A CA 1
ATOM 565 C C . LYS A 1 74 ? -0.588 1.145 15.236 1.00 86.69 74 LYS A C 1
ATOM 567 O O . LYS A 1 74 ? -0.716 1.299 16.446 1.00 86.69 74 LYS A O 1
ATOM 572 N N . THR A 1 75 ? -0.247 -0.017 14.687 1.00 86.88 75 THR A N 1
ATOM 573 C CA . THR A 1 75 ? -0.105 -1.280 15.432 1.00 86.88 75 THR A CA 1
ATOM 574 C C . THR A 1 75 ? 1.345 -1.555 15.846 1.00 86.88 75 THR A C 1
ATOM 576 O O . THR A 1 75 ? 1.590 -2.360 16.738 1.00 86.88 75 THR A O 1
ATOM 579 N N . GLY A 1 76 ? 2.317 -0.888 15.217 1.00 86.75 76 GLY A N 1
ATOM 580 C CA . GLY A 1 76 ? 3.749 -1.143 15.400 1.00 86.75 76 GLY A CA 1
ATOM 581 C C . GLY A 1 76 ? 4.261 -2.382 14.657 1.00 86.75 76 GLY A C 1
ATOM 582 O O . GLY A 1 76 ? 5.432 -2.730 14.794 1.00 86.75 76 GLY A O 1
ATOM 583 N N . ASP A 1 77 ? 3.408 -3.046 13.872 1.00 86.50 77 ASP A N 1
ATOM 584 C CA . ASP A 1 77 ? 3.752 -4.250 13.118 1.00 86.50 77 ASP A CA 1
ATOM 585 C C . ASP A 1 77 ? 4.041 -3.918 11.649 1.00 86.50 77 ASP A C 1
ATOM 587 O O . ASP A 1 77 ? 3.146 -3.637 10.850 1.00 86.50 77 ASP A O 1
ATOM 591 N N . PHE A 1 78 ? 5.322 -3.960 11.289 1.00 84.38 78 PHE A N 1
ATOM 592 C CA . PHE A 1 78 ? 5.804 -3.656 9.942 1.00 84.38 78 PHE A CA 1
ATOM 593 C C . PHE A 1 78 ? 5.905 -4.891 9.039 1.00 84.38 78 PHE A C 1
ATOM 595 O O . PHE A 1 78 ? 6.322 -4.758 7.887 1.00 84.38 78 PHE A O 1
ATOM 602 N N . THR A 1 79 ? 5.510 -6.077 9.512 1.00 85.44 79 THR A N 1
ATOM 603 C CA . THR A 1 79 ? 5.695 -7.354 8.798 1.00 85.44 79 THR A CA 1
ATOM 604 C C . THR A 1 79 ? 5.092 -7.323 7.394 1.00 85.44 79 THR A C 1
ATOM 606 O O . THR A 1 79 ? 5.758 -7.696 6.427 1.00 85.44 79 THR A O 1
ATOM 609 N N . ASN A 1 80 ? 3.875 -6.787 7.256 1.00 82.31 80 ASN A N 1
ATOM 610 C CA . ASN A 1 80 ? 3.191 -6.683 5.964 1.00 82.31 80 ASN A CA 1
ATOM 611 C C . ASN A 1 80 ? 3.927 -5.748 4.991 1.00 82.31 80 ASN A C 1
ATOM 613 O O . ASN A 1 80 ? 4.121 -6.089 3.828 1.00 82.31 80 ASN A O 1
ATOM 617 N N . VAL A 1 81 ? 4.399 -4.591 5.467 1.00 82.62 81 VAL A N 1
ATOM 618 C CA . VAL A 1 81 ? 5.132 -3.613 4.640 1.00 82.62 81 VAL A CA 1
ATOM 619 C C . VAL A 1 81 ? 6.488 -4.170 4.205 1.00 82.62 81 VAL A C 1
ATOM 621 O O . VAL A 1 81 ? 6.871 -4.038 3.043 1.00 82.62 81 VAL A O 1
ATOM 624 N 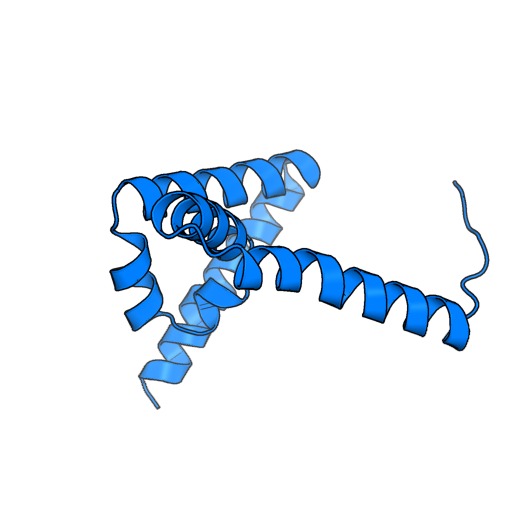N . ILE A 1 82 ? 7.197 -4.831 5.121 1.00 84.38 82 ILE A N 1
ATOM 625 C CA . ILE A 1 82 ? 8.482 -5.479 4.841 1.00 84.38 82 ILE A CA 1
ATOM 626 C C . ILE A 1 82 ? 8.297 -6.553 3.769 1.00 84.38 82 ILE A C 1
ATOM 628 O O . ILE A 1 82 ? 9.086 -6.612 2.828 1.00 84.38 82 ILE A O 1
ATOM 632 N N . PHE A 1 83 ? 7.222 -7.341 3.841 1.00 83.19 83 PHE A N 1
ATOM 633 C CA . PHE A 1 83 ? 6.928 -8.370 2.846 1.00 83.19 83 PHE A CA 1
ATOM 634 C C . PHE A 1 83 ? 6.786 -7.793 1.427 1.00 83.19 83 PHE A C 1
ATOM 636 O O . PHE A 1 83 ? 7.365 -8.339 0.484 1.00 83.19 83 PHE A O 1
ATOM 643 N N . PHE A 1 84 ? 6.108 -6.647 1.275 1.00 80.00 84 PHE A N 1
ATOM 644 C CA . PHE A 1 84 ? 5.953 -5.968 -0.019 1.00 80.00 84 PHE A CA 1
ATOM 645 C C . PHE A 1 84 ? 7.268 -5.469 -0.624 1.00 80.00 84 PHE A C 1
ATOM 647 O O . PHE A 1 84 ? 7.354 -5.333 -1.842 1.00 80.00 84 PHE A O 1
ATOM 654 N N . ILE A 1 85 ? 8.291 -5.204 0.189 1.00 83.62 85 ILE A N 1
ATOM 655 C CA . ILE A 1 85 ? 9.608 -4.773 -0.296 1.00 83.62 85 ILE A CA 1
ATOM 656 C C . ILE A 1 85 ? 10.511 -5.988 -0.526 1.00 83.62 85 ILE A C 1
ATOM 658 O O . ILE A 1 85 ? 11.140 -6.103 -1.577 1.00 83.62 85 ILE A O 1
ATOM 662 N N . SER A 1 86 ? 10.559 -6.917 0.429 1.00 86.75 86 SER A N 1
ATOM 663 C CA . SER A 1 86 ? 11.471 -8.062 0.411 1.00 86.75 86 SER A CA 1
ATOM 664 C C . SER A 1 86 ? 11.118 -9.097 -0.655 1.00 86.75 86 SER A C 1
ATOM 666 O O . SER A 1 86 ? 12.023 -9.599 -1.323 1.00 86.75 86 SER A O 1
ATOM 668 N N . PHE A 1 87 ? 9.831 -9.412 -0.850 1.00 88.31 87 PHE A N 1
ATOM 669 C CA . PHE A 1 87 ? 9.421 -10.450 -1.799 1.00 88.31 87 PHE A CA 1
ATOM 670 C C . PHE A 1 87 ? 9.775 -10.094 -3.257 1.00 88.31 87 PHE A C 1
ATOM 672 O O . PHE A 1 87 ? 10.442 -10.900 -3.912 1.00 88.31 87 PHE A O 1
ATOM 679 N N . PRO A 1 88 ? 9.456 -8.889 -3.777 1.00 87.38 88 PRO A N 1
ATOM 680 C CA . PRO A 1 88 ? 9.861 -8.499 -5.128 1.00 87.38 88 PRO A CA 1
ATOM 681 C C . PRO A 1 88 ? 11.375 -8.390 -5.293 1.00 87.38 88 PRO A C 1
ATOM 683 O O . PRO A 1 88 ? 11.885 -8.749 -6.348 1.00 87.38 88 PRO A O 1
ATOM 686 N N . LEU A 1 89 ? 12.105 -7.934 -4.268 1.00 89.00 89 LEU A N 1
ATOM 687 C CA . LEU A 1 89 ? 13.572 -7.873 -4.289 1.00 89.00 89 LEU A CA 1
ATOM 688 C C . LEU A 1 89 ? 14.192 -9.264 -4.439 1.00 89.00 89 LEU A C 1
ATOM 690 O O . LEU A 1 89 ? 15.083 -9.463 -5.266 1.00 89.00 89 LEU A O 1
ATOM 694 N N . PHE A 1 90 ? 13.688 -10.237 -3.681 1.00 92.81 90 PHE A N 1
ATOM 695 C CA . PHE A 1 90 ? 14.139 -11.620 -3.769 1.00 92.81 90 PHE A CA 1
ATOM 696 C C . PHE A 1 90 ? 13.815 -12.238 -5.134 1.00 92.81 90 PHE A C 1
ATOM 698 O O . PHE A 1 90 ? 14.688 -12.826 -5.774 1.00 92.81 90 PHE A O 1
ATOM 705 N N . VAL A 1 91 ? 12.583 -12.055 -5.620 1.00 91.50 91 VAL A N 1
ATOM 706 C CA . VAL A 1 91 ? 12.168 -12.537 -6.946 1.00 91.50 91 VAL A CA 1
ATOM 707 C C . VAL A 1 91 ? 12.988 -11.874 -8.052 1.00 91.50 91 VAL A C 1
ATOM 709 O O . VAL A 1 91 ? 13.426 -12.560 -8.975 1.00 91.50 91 VAL A O 1
ATOM 712 N N . ALA A 1 92 ? 13.256 -10.571 -7.959 1.00 88.88 92 ALA A N 1
ATOM 713 C CA . ALA A 1 92 ? 14.095 -9.851 -8.913 1.00 88.88 92 ALA A CA 1
ATOM 714 C C . ALA A 1 92 ? 15.528 -10.399 -8.928 1.00 88.88 92 ALA A C 1
ATOM 716 O O . ALA A 1 92 ? 16.080 -10.629 -10.003 1.00 88.88 92 ALA A O 1
ATOM 717 N N . TRP A 1 93 ? 16.109 -10.678 -7.758 1.00 92.31 93 TRP A N 1
ATOM 718 C CA . TRP A 1 93 ? 17.436 -11.286 -7.645 1.00 92.31 93 TRP A CA 1
ATOM 719 C C . TRP A 1 93 ? 17.479 -12.704 -8.235 1.00 92.31 93 TRP A C 1
ATOM 721 O O . TRP A 1 93 ? 18.360 -13.010 -9.040 1.00 92.31 93 TRP A O 1
ATOM 731 N N . MET A 1 94 ? 16.487 -13.546 -7.924 1.00 92.62 94 MET A N 1
ATOM 732 C CA . MET A 1 94 ? 16.358 -14.888 -8.511 1.00 92.62 94 MET A CA 1
ATOM 733 C C . MET A 1 94 ? 16.207 -14.831 -10.034 1.00 92.62 94 MET A C 1
ATOM 735 O O . MET A 1 94 ? 16.881 -15.561 -10.761 1.00 92.62 94 MET A O 1
ATOM 739 N N . THR A 1 95 ? 15.376 -13.915 -10.530 1.00 89.69 95 THR A N 1
ATOM 740 C CA . THR A 1 95 ? 15.163 -13.711 -11.970 1.00 89.69 95 THR A CA 1
ATOM 741 C C . THR A 1 95 ? 16.435 -13.214 -12.650 1.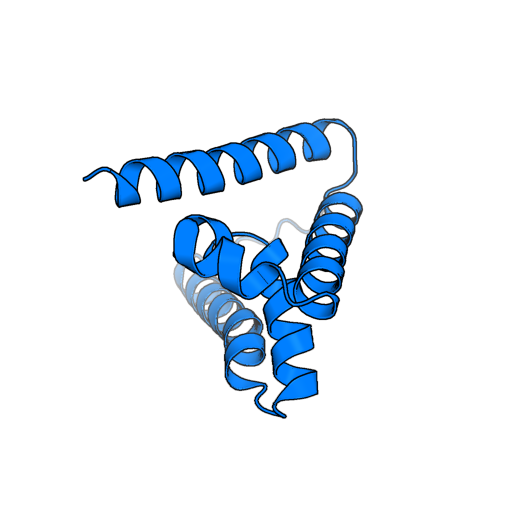00 89.69 95 THR A C 1
ATOM 743 O O . THR A 1 95 ? 16.750 -13.650 -13.754 1.00 89.69 95 THR A O 1
ATOM 746 N N . ALA A 1 96 ? 17.213 -12.350 -11.994 1.00 89.12 96 ALA A N 1
ATOM 747 C CA . ALA A 1 96 ? 18.489 -11.878 -12.521 1.00 89.12 96 ALA A CA 1
ATOM 748 C C . ALA A 1 96 ? 19.516 -13.016 -12.671 1.00 89.12 96 ALA A C 1
ATOM 750 O O . ALA A 1 96 ? 20.255 -13.043 -13.658 1.00 89.12 96 ALA A O 1
ATOM 751 N N . ILE A 1 97 ? 19.535 -13.979 -11.742 1.00 89.50 97 ILE A N 1
ATOM 752 C CA . ILE A 1 97 ? 20.407 -15.161 -11.819 1.00 89.50 97 ILE A CA 1
ATOM 753 C C . ILE A 1 97 ? 19.995 -16.084 -12.969 1.00 89.50 97 ILE A C 1
ATOM 755 O O . ILE A 1 97 ? 20.858 -16.529 -13.726 1.00 89.50 97 ILE A O 1
ATOM 759 N N . VAL A 1 98 ? 18.694 -16.350 -13.119 1.00 90.56 98 VAL A N 1
ATOM 760 C CA . VAL A 1 98 ? 18.170 -17.271 -14.144 1.00 90.56 98 VAL A CA 1
ATOM 761 C C . VAL A 1 98 ? 18.249 -16.657 -15.540 1.00 90.56 98 VAL A C 1
ATOM 763 O O . VAL A 1 98 ? 18.758 -17.279 -16.469 1.00 90.56 98 VAL A O 1
ATOM 766 N N . CYS A 1 99 ? 17.766 -15.426 -15.698 1.00 86.50 99 CYS A N 1
ATOM 767 C CA . CYS A 1 99 ? 17.607 -14.805 -17.009 1.00 86.50 99 CYS A CA 1
ATOM 768 C C . CYS A 1 99 ? 18.851 -14.045 -17.484 1.00 86.50 99 CYS A C 1
ATOM 770 O O . CYS A 1 99 ? 18.854 -13.621 -18.638 1.00 86.50 99 CYS A O 1
ATOM 772 N N . ARG A 1 100 ? 19.885 -13.853 -16.637 1.00 77.12 100 ARG A N 1
ATOM 773 C CA . ARG A 1 100 ? 21.116 -13.091 -16.956 1.00 77.12 100 ARG A CA 1
ATOM 774 C C . ARG A 1 100 ? 20.791 -11.849 -17.813 1.00 77.12 100 ARG A C 1
ATOM 776 O O . ARG A 1 100 ? 21.246 -11.768 -18.957 1.00 77.12 100 ARG A O 1
ATOM 783 N N . PRO A 1 101 ? 19.950 -10.916 -17.323 1.00 73.75 101 PRO A N 1
ATOM 784 C CA . PRO A 1 101 ? 19.425 -9.839 -18.150 1.00 73.75 101 PRO A CA 1
ATOM 785 C C . PRO A 1 101 ? 20.582 -9.036 -18.746 1.00 73.75 101 PRO A C 1
ATOM 787 O O . PRO A 1 101 ? 21.410 -8.464 -18.036 1.00 73.75 101 PRO A O 1
ATOM 790 N N . ARG A 1 102 ? 20.668 -9.046 -20.077 1.00 66.75 102 ARG A N 1
ATOM 791 C CA . ARG A 1 102 ? 21.680 -8.311 -20.832 1.00 66.75 102 ARG A CA 1
ATOM 792 C C . ARG A 1 102 ? 21.419 -6.823 -20.616 1.00 66.75 102 ARG A C 1
ATOM 794 O O . ARG A 1 102 ? 20.346 -6.335 -20.961 1.00 66.75 102 ARG A O 1
ATOM 801 N N . GLY A 1 103 ? 22.378 -6.137 -19.992 1.00 63.47 103 GLY A N 1
ATOM 802 C CA . GLY A 1 103 ? 22.259 -4.734 -19.610 1.00 63.47 103 GLY A CA 1
ATOM 803 C C . GLY A 1 103 ? 21.946 -3.853 -20.813 1.00 63.47 103 GLY A C 1
ATOM 804 O O . GLY A 1 103 ? 22.821 -3.593 -21.633 1.00 63.47 103 GLY A O 1
ATOM 805 N N . ARG A 1 104 ? 20.700 -3.389 -20.904 1.00 54.78 104 ARG A N 1
ATOM 806 C CA . ARG A 1 104 ? 20.350 -2.209 -21.687 1.00 54.78 104 ARG A CA 1
ATOM 807 C C . ARG A 1 104 ? 20.091 -1.087 -20.700 1.00 54.78 104 ARG A C 1
ATOM 809 O O . ARG A 1 104 ? 18.974 -0.881 -20.239 1.00 54.78 104 ARG A O 1
ATOM 816 N N . ILE A 1 105 ? 21.207 -0.493 -20.301 1.00 53.62 105 ILE A N 1
ATOM 817 C CA . ILE A 1 105 ? 21.277 0.803 -19.646 1.00 53.62 105 ILE A CA 1
ATOM 818 C C . ILE A 1 105 ? 21.202 1.791 -20.814 1.00 53.62 105 ILE A C 1
ATOM 820 O O . ILE A 1 105 ? 22.203 2.006 -21.491 1.00 53.62 105 ILE A O 1
ATOM 824 N N . GLU A 1 106 ? 19.996 2.245 -21.142 1.00 42.31 106 GLU A N 1
ATOM 825 C CA . GLU A 1 106 ? 19.761 3.428 -21.982 1.00 42.31 106 GLU A CA 1
ATOM 826 C C . GLU A 1 106 ? 19.099 4.493 -21.114 1.00 42.31 106 GLU A C 1
ATOM 828 O O . GLU A 1 106 ? 18.185 4.121 -20.338 1.00 42.31 106 GLU A O 1
#

Radius of gyration: 16.12 Å; Cα contacts (8 Å, |Δi|>4): 89; chains: 1; bounding box: 43×28×37 Å